Protein 3I7M (pdb70)

Organism: Levilactobacillus brevis (strain ATCC 367 / BCRC 12310 / CIP 105137 / JCM 1170 / LMG 11437 / NCIMB 947 / NCTC 947) (NCBI:txid387344)

Foldseek 3Di:
DVLLVVLQVCVVVVWQEKEFDQVLVCVVQVLHDDDDPDGWIWAHGNPDDIEIEEAPVCQVVSVVSVDPDYYHHDYPPDDSLCVVVVCVVVVGQTAEYEYQVVPDDPVVVSNCVNHDHHDPPHHCNVVSVD

Solvent-accessible surface area: 7005 Å² total

Secondary structure (DSSP, 8-state):
-HHHHHHHHHHHTT---EE--HHHHHHHH-------SS--EEE--SSS--EEEEEGGGHHHHHTTT--S-EEEE-TTS-S---HHHHHHTT---SEEEE-TTTS-TT--TTGGGSSS-EEEEE-HHHHH-

InterPro domains:
  IPR000587 Creatinase, N-terminal [PF01321] (4-138)
  IPR000994 Peptidase M24 [PF00557] (146-348)
  IPR001714 Peptidase M24, methionine aminopeptidase [PR00599] (218-234)
  IPR001714 Peptidase M24, methionine aminopeptidase [PR00599] (316-328)
  IPR029149 Creatinase/Aminopeptidase P/Spt16, N-terminal [G3DSA:3.40.350.10] (1-136)
  IPR029149 Creatinase/Aminopeptidase P/Spt16, N-terminal [SSF53092] (2-137)
  IPR036005 Creatinase/aminopeptidase-like [G3DSA:3.90.230.10] (137-363)
  IPR036005 Creatinase/aminopeptidase-like [SSF55920] (137-363)
  IPR050659 Peptidase M24B family [PTHR46112] (2-361)

Structure (mmCIF, N/CA/C/O backbone):
data_3I7M
#
_entry.id   3I7M
#
_cell.length_a   53.867
_cell.length_b   50.962
_cell.length_c   49.289
_cell.angle_alpha   90.000
_cell.angle_beta   104.330
_cell.angle_gamma   90.000
#
_symmetry.space_group_name_H-M   'C 1 2 1'
#
loop_
_entity.id
_entity.type
_entity.pdbx_description
1 polymer 'Xaa-Pro dipeptidase'
2 water water
#
loop_
_atom_site.group_PDB
_atom_site.id
_atom_site.type_symbol
_atom_site.label_atom_id
_atom_site.label_alt_id
_atom_site.label_comp_id
_atom_site.label_asym_id
_atom_site.label_entity_id
_atom_site.label_seq_id
_atom_site.pdbx_PDB_ins_code
_atom_site.Cartn_x
_atom_site.Cartn_y
_atom_site.Cartn_z
_atom_site.occupancy
_atom_site.B_iso_or_equiv
_atom_site.auth_seq_id
_atom_site.auth_comp_id
_atom_site.auth_asym_id
_atom_site.auth_atom_id
_atom_site.pdbx_PDB_model_num
ATOM 1 N N . THR A 1 4 ? 16.884 5.852 -4.997 1.00 21.27 2 THR A N 1
ATOM 2 C CA . THR A 1 4 ? 16.541 6.830 -3.883 1.00 19.71 2 THR A CA 1
ATOM 3 C C . THR A 1 4 ? 17.248 6.416 -2.558 1.00 17.98 2 THR A C 1
ATOM 4 O O . THR A 1 4 ? 17.695 5.313 -2.423 1.00 17.61 2 THR A O 1
ATOM 8 N N . LYS A 1 5 ? 17.382 7.348 -1.623 1.00 18.65 3 LYS A N 1
ATOM 9 C CA . LYS A 1 5 ? 17.937 7.053 -0.282 1.00 17.65 3 LYS A CA 1
ATOM 10 C C . LYS A 1 5 ? 17.201 5.886 0.395 1.00 17.23 3 LYS A C 1
ATOM 11 O O . LYS A 1 5 ? 17.837 4.973 0.937 1.00 14.59 3 LYS A O 1
ATOM 17 N N . LEU A 1 6 ? 15.868 5.920 0.309 1.00 17.18 4 LEU A N 1
ATOM 18 C CA . LEU A 1 6 ? 15.061 4.823 0.847 1.00 18.23 4 LEU A CA 1
ATOM 19 C C . LEU A 1 6 ? 15.289 3.525 0.145 1.00 17.53 4 LEU A C 1
ATOM 20 O O . LEU A 1 6 ? 15.383 2.469 0.806 1.00 16.13 4 LEU A O 1
ATOM 25 N N . GLU A 1 7 ? 15.415 3.548 -1.182 1.00 16.28 5 GLU A N 1
ATOM 26 C CA . GLU A 1 7 ? 15.754 2.290 -1.894 1.00 16.01 5 GLU A CA 1
ATOM 27 C C . GLU A 1 7 ? 17.162 1.759 -1.546 1.00 13.55 5 GLU A C 1
ATOM 28 O O . GLU A 1 7 ? 17.376 0.548 -1.460 1.00 13.04 5 GLU A O 1
ATOM 34 N N . GLN A 1 8 ? 18.132 2.645 -1.312 1.00 13.72 6 GLN A N 1
ATOM 35 C CA . GLN A 1 8 ? 19.411 2.231 -0.834 1.00 13.99 6 GLN A CA 1
ATOM 36 C C . GLN A 1 8 ? 19.323 1.502 0.510 1.00 12.66 6 GLN A C 1
ATOM 37 O O . GLN A 1 8 ? 19.994 0.481 0.701 1.00 13.49 6 GLN A O 1
ATOM 43 N N . ILE A 1 9 ? 18.500 2.028 1.419 1.00 12.89 7 ILE A N 1
ATOM 44 C CA . ILE A 1 9 ? 18.323 1.332 2.709 1.00 11.75 7 ILE A CA 1
ATOM 45 C C . ILE A 1 9 ? 17.606 0.027 2.561 1.00 12.55 7 ILE A C 1
ATOM 46 O O . ILE A 1 9 ? 17.956 -0.952 3.224 1.00 11.55 7 ILE A O 1
ATOM 51 N N A GLN A 1 10 ? 16.598 0.005 1.700 0.60 12.71 8 GLN A N 1
ATOM 52 N N B GLN A 1 10 ? 16.621 -0.025 1.659 0.40 12.32 8 GLN A N 1
ATOM 53 C CA A GLN A 1 10 ? 15.914 -1.242 1.452 0.60 12.64 8 GLN A CA 1
ATOM 54 C CA B GLN A 1 10 ? 15.937 -1.286 1.359 0.40 12.13 8 GLN A CA 1
ATOM 55 C C A GLN A 1 10 ? 16.870 -2.284 0.909 0.60 12.29 8 GLN A C 1
ATOM 56 C C B GLN A 1 10 ? 16.926 -2.319 0.864 0.40 11.76 8 GLN A C 1
ATOM 57 O O A GLN A 1 10 ? 16.855 -3.441 1.326 0.60 11.72 8 GLN A O 1
ATOM 58 O O B GLN A 1 10 ? 16.951 -3.457 1.325 0.40 11.21 8 GLN A O 1
ATOM 69 N N A GLN A 1 11 ? 17.730 -1.851 -0.005 0.60 13.00 9 GLN A N 1
ATOM 70 N N B GLN A 1 11 ? 17.769 -1.914 -0.070 0.40 12.18 9 GLN A N 1
ATOM 71 C CA A GLN A 1 11 ? 18.681 -2.771 -0.609 0.60 13.09 9 GLN A CA 1
ATOM 72 C CA B GLN A 1 11 ? 18.704 -2.870 -0.626 0.40 12.09 9 GLN A CA 1
ATOM 73 C C A GLN A 1 11 ? 19.652 -3.346 0.434 0.60 11.94 9 GLN A C 1
ATOM 74 C C B GLN A 1 11 ? 19.687 -3.368 0.433 0.40 11.45 9 GLN A C 1
ATOM 75 O O A GLN A 1 11 ? 19.970 -4.547 0.467 0.60 13.07 9 GLN A O 1
ATOM 76 O O B GLN A 1 11 ? 20.035 -4.557 0.485 0.40 12.11 9 GLN A O 1
ATOM 87 N N . TRP A 1 12 ? 20.128 -2.461 1.300 1.00 10.91 10 TRP A N 1
ATOM 88 C CA . TRP A 1 12 ? 21.050 -2.831 2.378 1.00 10.83 10 TRP A CA 1
ATOM 89 C C . TRP A 1 12 ? 20.381 -3.865 3.271 1.00 11.42 10 TRP A C 1
ATOM 90 O O . TRP A 1 12 ? 20.980 -4.854 3.656 1.00 10.13 10 TRP A O 1
ATOM 101 N N . THR A 1 13 ? 19.118 -3.575 3.596 1.00 11.35 11 THR A N 1
ATOM 102 C CA . THR A 1 13 ? 18.327 -4.469 4.451 1.00 11.26 11 THR A CA 1
ATOM 103 C C . THR A 1 13 ? 18.248 -5.885 3.815 1.00 10.86 11 THR A C 1
ATOM 104 O O . THR A 1 13 ? 18.471 -6.876 4.454 1.00 11.83 11 THR A O 1
ATOM 108 N N . ALA A 1 14 ? 17.913 -5.932 2.540 1.00 11.48 12 ALA A N 1
ATOM 109 C CA . ALA A 1 14 ? 17.845 -7.217 1.825 1.00 11.63 12 ALA A CA 1
ATOM 110 C C . ALA A 1 14 ? 19.186 -7.921 1.721 1.00 10.89 12 ALA A C 1
ATOM 111 O O . ALA A 1 14 ? 19.307 -9.128 2.002 1.00 11.22 12 ALA A O 1
ATOM 113 N N . GLN A 1 15 ? 20.236 -7.168 1.437 1.00 11.62 13 GLN A N 1
ATOM 114 C CA . GLN A 1 15 ? 21.575 -7.722 1.376 1.00 12.34 13 GLN A CA 1
ATOM 115 C C . GLN A 1 15 ? 22.098 -8.297 2.680 1.00 13.94 13 GLN A C 1
ATOM 116 O O . GLN A 1 15 ? 22.913 -9.207 2.671 1.00 15.83 13 GLN A O 1
ATOM 122 N N . HIS A 1 16 ? 21.598 -7.789 3.802 1.00 12.90 14 HIS A N 1
ATOM 123 C CA . HIS A 1 16 ? 21.929 -8.281 5.121 1.00 13.39 14 HIS A CA 1
ATOM 124 C C . HIS A 1 16 ? 20.934 -9.288 5.662 1.00 12.76 14 HIS A C 1
ATOM 125 O O . HIS A 1 16 ? 21.017 -9.682 6.821 1.00 13.52 14 HIS A O 1
ATOM 132 N N . HIS A 1 17 ? 19.988 -9.703 4.838 1.00 13.98 15 HIS A N 1
ATOM 133 C CA A HIS A 1 17 ? 19.066 -10.762 5.190 0.60 14.54 15 HIS A CA 1
ATOM 134 C CA B HIS A 1 17 ? 18.975 -10.738 5.176 0.40 14.60 15 HIS A CA 1
ATOM 135 C C . HIS A 1 17 ? 18.248 -10.336 6.430 1.00 14.67 15 HIS A C 1
ATOM 136 O O . HIS A 1 17 ? 17.903 -11.169 7.289 1.00 16.24 15 HIS A O 1
ATOM 149 N N . ALA A 1 18 ? 17.973 -9.047 6.524 1.00 13.21 16 ALA A N 1
ATOM 150 C CA . ALA A 1 18 ? 17.184 -8.490 7.618 1.00 12.42 16 ALA A CA 1
ATOM 151 C C . ALA A 1 18 ? 15.708 -8.496 7.247 1.00 12.30 16 ALA A C 1
ATOM 152 O O . ALA A 1 18 ? 15.317 -8.118 6.120 1.00 13.48 16 ALA A O 1
ATOM 154 N N . SER A 1 19 ? 14.861 -8.838 8.202 1.00 11.24 17 SER A N 1
ATOM 155 C CA . SER A 1 19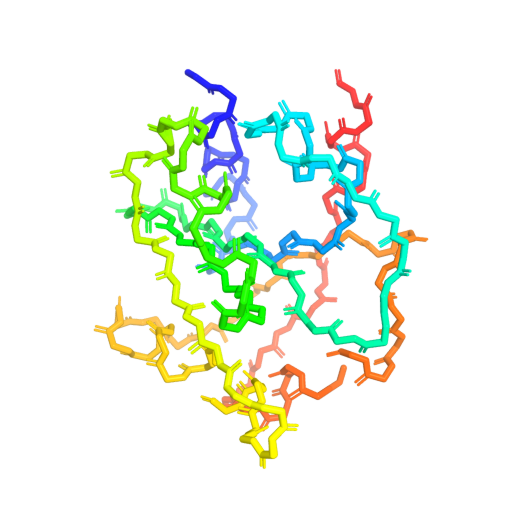 ? 13.460 -8.713 8.024 1.00 11.48 17 SER A CA 1
ATOM 156 C C . SER A 1 19 ? 12.969 -7.279 7.928 1.00 11.74 17 SER A C 1
ATOM 157 O O . SER A 1 19 ? 11.915 -6.989 7.315 1.00 12.27 17 SER A O 1
ATOM 168 N N . THR A 1 21 ? 14.512 -2.946 8.949 1.00 8.98 19 THR A N 1
ATOM 169 C CA . THR A 1 21 ? 15.400 -1.977 9.577 1.00 8.88 19 THR A CA 1
ATOM 170 C C . THR A 1 21 ? 14.546 -0.982 10.347 1.00 9.16 19 THR A C 1
ATOM 171 O O . THR A 1 21 ? 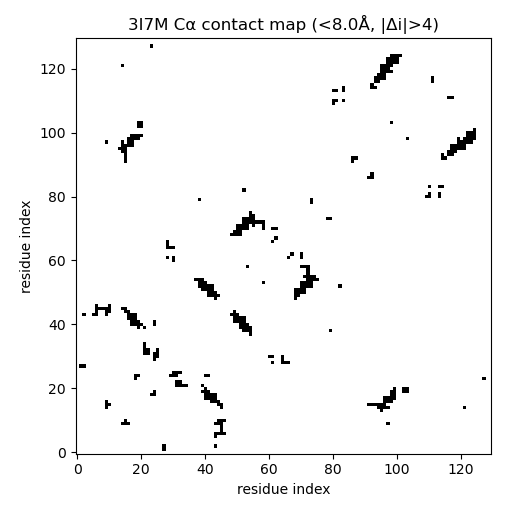13.613 -0.412 9.752 1.00 9.82 19 THR A O 1
ATOM 175 N N . TYR A 1 22 ? 14.900 -0.742 11.608 1.00 8.60 20 TYR A N 1
ATOM 176 C CA . TYR A 1 22 ? 14.166 0.195 12.481 1.00 8.45 20 TYR A CA 1
ATOM 177 C C . TYR A 1 22 ? 15.065 1.375 12.692 1.00 7.30 20 TYR A C 1
ATOM 178 O O . TYR A 1 22 ? 16.103 1.244 13.382 1.00 8.40 20 TYR A O 1
ATOM 187 N N . LEU A 1 23 ? 14.742 2.538 12.114 1.00 8.64 21 LEU A N 1
ATOM 188 C CA . LEU A 1 23 ? 15.536 3.787 12.232 1.00 8.23 21 LEU A CA 1
ATOM 189 C C . LEU A 1 23 ? 14.900 4.666 13.308 1.00 8.00 21 LEU A C 1
ATOM 190 O O . LEU A 1 23 ? 13.658 4.889 13.281 1.00 10.03 21 LEU A O 1
ATOM 195 N N . SER A 1 24 ? 15.741 5.075 14.244 1.00 7.37 22 SER A N 1
ATOM 196 C CA . SER A 1 24 ? 15.319 5.872 15.417 1.00 8.50 22 SER A CA 1
ATOM 197 C C . SER A 1 24 ? 16.082 7.162 15.584 1.00 8.73 22 SER A C 1
ATOM 198 O O . SER A 1 24 ? 15.711 7.958 16.485 1.00 9.55 22 SER A O 1
ATOM 201 N N . ASN A 1 25 ? 17.202 7.352 14.890 1.00 8.86 23 ASN A N 1
ATOM 202 C CA . ASN A 1 25 ? 18.037 8.531 15.095 1.00 9.55 23 ASN A CA 1
ATOM 203 C C . ASN A 1 25 ? 17.335 9.724 14.443 1.00 10.32 23 ASN A C 1
ATOM 204 O O . ASN A 1 25 ? 17.133 9.681 13.260 1.00 10.43 23 ASN A O 1
ATOM 209 N N . PRO A 1 26 ? 16.989 10.761 15.237 1.00 10.89 24 PRO A N 1
ATOM 210 C CA . PRO A 1 26 ? 16.283 11.877 14.587 1.00 11.32 24 PRO A CA 1
ATOM 211 C C . PRO A 1 26 ? 17.116 12.474 13.433 1.00 11.72 24 PRO A C 1
ATOM 212 O O . PRO A 1 26 ? 16.531 12.985 12.487 1.00 12.57 24 PRO A O 1
ATOM 216 N N . LYS A 1 27 ? 18.429 12.450 13.528 1.00 11.56 25 LYS A N 1
ATOM 217 C CA . LYS A 1 27 ? 19.293 12.968 12.412 1.00 11.00 25 LYS A CA 1
ATOM 218 C C . LYS A 1 27 ? 19.126 12.127 11.177 1.00 11.97 25 LYS A C 1
ATOM 219 O O . LYS A 1 27 ? 19.121 12.632 10.055 1.00 11.69 25 LYS A O 1
ATOM 225 N N . THR A 1 28 ? 18.986 10.802 11.326 1.00 10.24 26 THR A N 1
ATOM 226 C CA . THR A 1 28 ? 18.748 9.954 10.180 1.00 10.16 26 THR A CA 1
ATOM 227 C C . THR A 1 28 ? 17.374 10.217 9.582 1.00 11.64 26 THR A C 1
ATOM 228 O O . THR A 1 28 ? 17.223 10.307 8.361 1.00 11.39 26 THR A O 1
ATOM 232 N N . ILE A 1 29 ? 16.343 10.347 10.416 1.00 11.15 27 ILE A N 1
ATOM 233 C CA . ILE A 1 29 ? 15.007 10.615 9.927 1.00 11.62 27 ILE A CA 1
ATOM 234 C C . ILE A 1 29 ? 14.954 11.968 9.192 1.00 12.89 27 ILE A C 1
ATOM 235 O O . ILE A 1 29 ? 14.349 12.027 8.123 1.00 13.64 27 ILE A O 1
ATOM 240 N N . GLU A 1 30 ? 15.660 12.935 9.730 1.00 13.03 28 GLU A N 1
ATOM 241 C CA . GLU A 1 30 ? 15.722 14.263 9.049 1.00 12.47 28 GLU A CA 1
ATOM 242 C C . GLU A 1 30 ? 16.418 14.105 7.713 1.00 12.16 28 GLU A C 1
ATOM 243 O O . GLU A 1 30 ? 15.996 14.709 6.706 1.00 13.28 28 GLU A O 1
ATOM 249 N N . TYR A 1 31 ? 17.504 13.378 7.686 1.00 12.13 29 TYR A N 1
ATOM 250 C CA A TYR A 1 31 ? 18.244 13.168 6.422 0.60 12.43 29 TYR A CA 1
ATOM 251 C CA B TYR A 1 31 ? 18.241 13.152 6.425 0.40 13.31 29 TYR A CA 1
ATOM 252 C C . TYR A 1 31 ? 17.357 12.511 5.359 1.00 13.83 29 TYR A C 1
ATOM 253 O O . TYR A 1 31 ? 17.442 12.842 4.145 1.00 14.22 29 TYR A O 1
ATOM 270 N N . LEU A 1 32 ? 16.498 11.601 5.755 1.00 14.77 30 LEU A N 1
ATOM 271 C CA . LEU A 1 32 ? 15.676 10.842 4.809 1.00 16.92 30 LEU A CA 1
ATOM 272 C C . LEU A 1 32 ? 14.363 11.540 4.442 1.00 18.60 30 LEU A C 1
ATOM 273 O O . LEU A 1 32 ? 13.796 11.312 3.347 1.00 21.39 30 LEU A O 1
ATOM 278 N N . THR A 1 33 ? 13.895 12.413 5.310 1.00 17.69 31 THR A N 1
ATOM 279 C CA . THR A 1 33 ? 12.572 13.050 5.109 1.00 17.98 31 THR A CA 1
ATOM 280 C C . THR A 1 33 ? 12.544 14.582 5.156 1.00 18.03 31 THR A C 1
ATOM 281 O O . THR A 1 33 ? 11.564 15.206 4.739 1.00 20.48 31 THR A O 1
ATOM 285 N N . GLY A 1 34 ? 13.562 15.240 5.699 1.00 17.13 32 GLY A N 1
ATOM 286 C CA . GLY A 1 34 ? 13.447 16.668 5.994 1.00 16.41 32 GLY A CA 1
ATOM 287 C C . GLY A 1 34 ? 12.713 17.059 7.265 1.00 16.79 32 GLY A C 1
ATOM 288 O O . GLY A 1 34 ? 12.733 18.237 7.639 1.00 18.34 32 GLY A O 1
ATOM 289 N N . PHE A 1 35 ? 12.226 16.033 8.003 1.00 16.14 33 PHE A N 1
ATOM 290 C CA . PHE A 1 35 ? 11.523 16.304 9.250 1.00 17.31 33 PHE A CA 1
ATOM 291 C C . PHE A 1 35 ? 12.563 16.418 10.340 1.00 17.57 33 PHE A C 1
ATOM 292 O O . PHE A 1 35 ? 13.266 15.420 10.637 1.00 16.00 33 PHE A O 1
ATOM 300 N N A GLY A 1 36 ? 12.688 17.597 10.910 0.80 18.93 34 GLY A N 1
ATOM 301 C CA A GLY A 1 36 ? 13.804 17.884 11.767 0.80 19.98 34 GLY A CA 1
ATOM 302 C C A GLY A 1 36 ? 13.338 17.737 13.183 0.80 21.04 34 GLY A C 1
ATOM 303 O O A GLY A 1 36 ? 12.235 18.167 13.526 0.80 21.88 34 GLY A O 1
ATOM 304 N N A SER A 1 37 ? 14.157 17.069 14.002 0.80 22.50 35 SER A N 1
ATOM 305 C CA A SER A 1 37 ? 13.811 16.924 15.419 0.80 22.75 35 SER A CA 1
ATOM 306 C C A SER A 1 37 ? 14.982 16.626 16.351 0.80 23.61 35 SER A C 1
ATOM 307 O O A SER A 1 37 ? 16.118 16.419 15.954 0.80 22.00 35 SER A O 1
ATOM 310 N N A ASP A 1 38 ? 14.658 16.664 17.632 0.80 26.29 36 ASP A N 1
ATOM 311 C CA A ASP A 1 38 ? 15.626 16.573 18.709 0.80 27.22 36 ASP A CA 1
ATOM 312 C C A ASP A 1 38 ? 15.199 15.345 19.493 0.80 26.41 36 ASP A C 1
ATOM 313 O O A ASP A 1 38 ? 14.065 14.899 19.326 0.80 25.70 36 ASP A O 1
ATOM 318 N N A PRO A 1 39 ? 16.069 14.834 20.377 0.80 25.98 37 PRO A N 1
ATOM 319 C CA A PRO A 1 39 ? 15.699 13.655 21.181 0.80 25.44 37 PRO A CA 1
ATOM 320 C C A PRO A 1 39 ? 14.426 13.922 21.957 0.80 24.49 37 PRO A C 1
ATOM 321 O O A PRO A 1 39 ? 14.292 14.985 22.558 0.80 24.94 37 PRO A O 1
ATOM 325 N N . ILE A 1 40 ? 13.502 12.975 21.928 1.00 23.23 38 ILE A N 1
ATOM 326 C CA A ILE A 1 40 ? 12.235 13.095 22.619 0.60 22.75 38 ILE A CA 1
ATOM 327 C CA B ILE A 1 40 ? 12.244 13.080 22.659 0.40 21.59 38 ILE A CA 1
ATOM 328 C C . ILE A 1 40 ? 12.051 11.876 23.546 1.00 22.38 38 ILE A C 1
ATOM 329 O O . ILE A 1 40 ? 12.659 10.776 23.343 1.00 25.06 38 ILE A O 1
ATOM 338 N N . GLU A 1 41 ? 11.198 12.053 24.556 1.00 22.31 39 GLU A N 1
ATOM 339 C CA A GLU A 1 41 ? 10.837 10.887 25.342 0.60 21.91 39 GLU A CA 1
ATOM 340 C CA B GLU A 1 41 ? 10.797 10.915 25.361 0.40 21.66 39 GLU A CA 1
ATOM 341 C C . GLU A 1 41 ? 9.891 10.001 24.537 1.00 20.41 39 GLU A C 1
ATOM 342 O O . GLU A 1 41 ? 9.936 8.793 24.662 1.00 20.20 39 GLU A O 1
ATOM 353 N N . ARG A 1 42 ? 9.091 10.577 23.641 1.00 17.65 40 ARG A N 1
ATOM 354 C CA . ARG A 1 42 ? 8.170 9.776 22.854 1.00 15.25 40 ARG A CA 1
ATOM 355 C C . ARG A 1 42 ? 8.874 9.005 21.719 1.00 14.08 40 ARG A C 1
ATOM 356 O O . ARG A 1 42 ? 10.105 9.035 21.584 1.00 15.06 40 ARG A O 1
ATOM 364 N N . VAL A 1 43 ? 8.099 8.285 20.939 1.00 11.87 41 VAL A N 1
ATOM 365 C CA . VAL A 1 43 ? 8.652 7.322 19.996 1.00 10.64 41 VAL A CA 1
ATOM 366 C C . VAL A 1 43 ? 8.408 7.822 18.577 1.00 10.15 41 VAL A C 1
ATOM 367 O O . VAL A 1 43 ? 7.256 8.038 18.128 1.00 11.80 41 VAL A O 1
ATOM 371 N 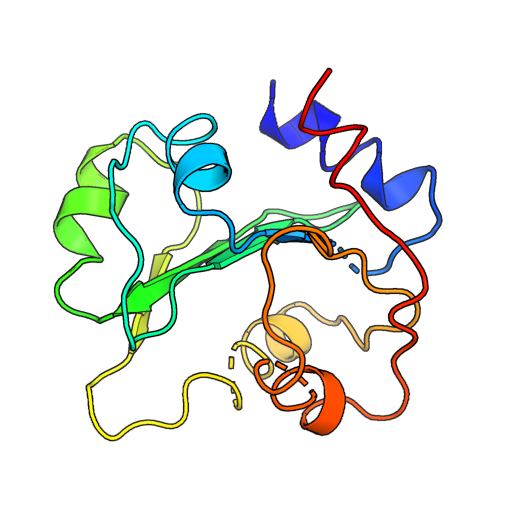N . LEU A 1 44 ? 9.483 8.071 17.838 1.00 9.63 42 LEU A N 1
ATOM 372 C CA . LEU A 1 44 ? 9.479 8.428 16.418 1.00 8.65 42 LEU A CA 1
ATOM 373 C C . LEU A 1 44 ? 10.378 7.431 15.699 1.00 8.96 42 LEU A C 1
ATOM 374 O O . LEU A 1 44 ? 11.537 7.244 16.135 1.00 12.56 42 LEU A O 1
ATOM 379 N N . ALA A 1 45 ? 9.847 6.766 14.692 1.00 7.47 43 ALA A N 1
ATOM 380 C CA . ALA A 1 45 ? 10.642 5.744 13.995 1.00 8.22 43 ALA A CA 1
ATOM 381 C C . ALA A 1 45 ? 10.306 5.720 12.546 1.00 9.11 43 ALA A C 1
ATOM 382 O O . ALA A 1 45 ? 9.201 6.094 12.127 1.00 10.26 43 ALA A O 1
ATOM 384 N N . LEU A 1 46 ? 11.248 5.228 11.765 1.00 9.45 44 LEU A N 1
ATOM 385 C CA . LEU A 1 46 ? 11.064 4.996 10.335 1.00 9.89 44 LEU A CA 1
ATOM 386 C C . LEU A 1 46 ? 11.452 3.542 10.069 1.00 8.80 44 LEU A C 1
ATOM 387 O O . LEU A 1 46 ? 12.580 3.151 10.378 1.00 9.94 44 LEU A O 1
ATOM 392 N N . VAL A 1 47 ? 10.514 2.731 9.618 1.00 10.14 45 VAL A N 1
ATOM 393 C CA . VAL A 1 47 ? 10.693 1.291 9.449 1.00 9.56 45 VAL A CA 1
ATOM 394 C C . VAL A 1 47 ? 10.783 0.972 7.990 1.00 10.78 45 VAL A C 1
ATOM 395 O O . VAL A 1 47 ? 9.938 1.365 7.205 1.00 11.27 45 VAL A O 1
ATOM 399 N N . VAL A 1 48 ? 11.856 0.293 7.629 1.00 10.30 46 VAL A N 1
ATOM 400 C CA . VAL A 1 48 ? 12.157 -0.008 6.235 1.00 10.85 46 VAL A CA 1
ATOM 401 C C . VAL A 1 48 ? 12.215 -1.558 6.075 1.00 10.86 46 VAL A C 1
ATOM 402 O O . VAL A 1 48 ? 12.710 -2.29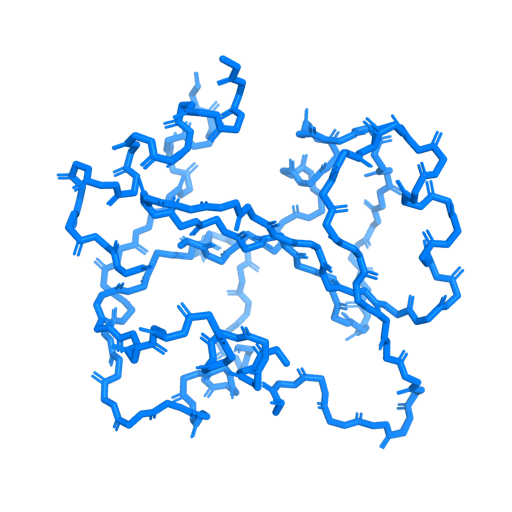8 6.933 1.00 11.06 46 VAL A O 1
ATOM 406 N N . PHE A 1 49 ? 11.624 -2.053 4.971 1.00 10.77 47 PHE A N 1
ATOM 407 C CA . PHE A 1 49 ? 11.584 -3.472 4.682 1.00 11.30 47 PHE A CA 1
ATOM 408 C C . PHE A 1 49 ? 12.381 -3.746 3.445 1.00 12.86 47 PHE A C 1
ATOM 409 O O . PHE A 1 49 ? 12.582 -2.863 2.610 1.00 13.88 47 PHE A O 1
ATOM 417 N N . PRO A 1 50 ? 12.764 -5.002 3.292 1.00 13.70 48 PRO A N 1
ATOM 418 C CA . PRO A 1 50 ? 13.595 -5.320 2.123 1.00 14.97 48 PRO A CA 1
ATOM 419 C C . PRO A 1 50 ? 12.825 -5.374 0.824 1.00 16.25 48 PRO A C 1
ATOM 420 O O . PRO A 1 50 ? 13.435 -5.224 -0.273 1.00 19.27 48 PRO A O 1
ATOM 424 N N . ASP A 1 51 ? 11.522 -5.582 0.921 1.00 15.28 49 ASP A N 1
ATOM 425 C CA . ASP A 1 51 ? 10.731 -5.917 -0.257 1.00 16.17 49 ASP A CA 1
ATOM 426 C C . ASP A 1 51 ? 9.329 -5.312 -0.281 1.00 15.84 49 ASP A C 1
ATOM 427 O O . ASP A 1 51 ? 8.443 -5.754 -1.044 1.00 15.86 49 ASP A O 1
ATOM 432 N N . GLN A 1 52 ? 9.127 -4.239 0.481 1.00 14.30 50 GLN A N 1
ATOM 433 C CA . GLN A 1 52 ? 7.824 -3.575 0.519 1.00 13.98 50 GLN A CA 1
ATOM 434 C C . GLN A 1 52 ? 8.001 -2.192 1.098 1.00 13.70 50 GLN A C 1
ATOM 435 O O . GLN A 1 52 ? 9.107 -1.868 1.524 1.00 14.65 50 GLN A O 1
ATOM 441 N N . ASP A 1 53 ? 6.956 -1.386 1.055 1.00 15.17 51 ASP A N 1
ATOM 442 C CA . ASP A 1 53 ? 7.025 0.003 1.389 1.00 14.53 51 ASP A CA 1
ATOM 443 C C . ASP A 1 53 ? 7.295 0.225 2.893 1.00 12.57 51 ASP A C 1
ATOM 444 O O . ASP A 1 53 ? 6.855 -0.570 3.755 1.00 14.53 51 ASP A O 1
ATOM 449 N N . PRO A 1 54 ? 8.002 1.329 3.161 1.00 12.79 52 PRO A N 1
ATOM 450 C CA . PRO A 1 54 ? 8.289 1.691 4.557 1.00 11.03 52 PRO A CA 1
ATOM 451 C C . PRO A 1 54 ? 7.110 2.404 5.204 1.00 12.10 52 PRO A C 1
ATOM 452 O O . PRO A 1 54 ? 6.121 2.712 4.540 1.00 13.24 52 PRO A O 1
ATOM 456 N N . PHE A 1 55 ? 7.242 2.719 6.483 1.00 10.82 53 PHE A N 1
ATOM 457 C CA . PHE A 1 55 ? 6.290 3.587 7.150 1.00 11.16 53 PHE A CA 1
ATOM 458 C C . PHE A 1 55 ? 7.023 4.378 8.222 1.00 10.60 53 PHE A C 1
ATOM 459 O O . PHE A 1 55 ? 8.113 4.006 8.693 1.00 10.57 53 PHE A O 1
ATOM 467 N N . ILE A 1 56 ? 6.443 5.489 8.625 1.00 10.65 54 ILE A N 1
ATOM 468 C CA . ILE A 1 56 ? 6.888 6.262 9.773 1.00 9.80 54 ILE A CA 1
ATOM 469 C C . ILE A 1 56 ? 5.875 6.076 10.900 1.00 9.70 54 ILE A C 1
ATOM 470 O O . ILE A 1 56 ? 4.650 6.015 10.664 1.00 10.55 54 ILE A O 1
ATOM 475 N N . PHE A 1 57 ? 6.365 6.005 12.139 1.00 9.09 55 PHE A N 1
ATOM 476 C CA . PHE A 1 57 ? 5.537 5.921 13.340 1.00 9.87 55 PHE A CA 1
ATOM 477 C C . PHE A 1 57 ? 5.917 7.086 14.231 1.00 8.82 55 PHE A C 1
ATOM 478 O O . PHE A 1 57 ? 7.108 7.371 14.431 1.00 9.24 55 PHE A O 1
ATOM 486 N N . ALA A 1 58 ? 4.939 7.876 14.707 1.00 9.29 56 ALA A N 1
ATOM 487 C CA . ALA A 1 58 ? 5.203 9.101 15.378 1.00 8.75 56 ALA A CA 1
ATOM 488 C C . ALA A 1 58 ? 4.145 9.447 16.366 1.00 8.85 56 ALA A C 1
ATOM 489 O O . ALA A 1 58 ? 3.033 8.956 16.253 1.00 10.03 56 ALA A O 1
ATOM 491 N N . PRO A 1 59 ? 4.412 10.375 17.296 1.00 8.59 57 PRO A N 1
ATOM 492 C CA . PRO A 1 59 ? 3.323 10.930 18.110 1.00 8.42 57 PRO A CA 1
ATOM 493 C C . PRO A 1 59 ? 2.286 11.576 17.215 1.00 7.98 57 PRO A C 1
ATOM 494 O O . PRO A 1 59 ? 2.609 12.186 16.211 1.00 9.38 57 PRO A O 1
ATOM 498 N N . ALA A 1 60 ? 1.013 11.425 17.589 1.00 9.74 58 ALA A N 1
ATOM 499 C CA . ALA A 1 60 ? -0.101 11.909 16.790 1.00 9.23 58 ALA A CA 1
ATOM 500 C C . ALA A 1 60 ? 0.034 13.370 16.354 1.00 9.78 58 ALA A C 1
ATOM 501 O O . ALA A 1 60 ? -0.279 13.683 15.202 1.00 10.69 58 ALA A O 1
ATOM 503 N N . LEU A 1 61 ? 0.552 14.209 17.217 1.00 10.80 59 LEU A N 1
ATOM 504 C CA . LEU A 1 61 ? 0.648 15.615 16.863 1.00 11.86 59 LEU A CA 1
ATOM 505 C C . LEU A 1 61 ? 1.762 15.933 15.898 1.00 13.20 59 LEU A C 1
ATOM 506 O O . LEU A 1 61 ? 1.794 17.041 15.367 1.00 16.63 59 LEU A O 1
ATOM 511 N N . GLU A 1 62 ? 2.717 15.021 15.715 1.00 12.24 60 GLU A N 1
ATOM 512 C CA A GLU A 1 62 ? 3.772 15.255 14.762 0.60 13.07 60 GLU A CA 1
ATOM 513 C CA B GLU A 1 62 ? 3.767 15.243 14.751 0.40 12.91 60 GLU A CA 1
ATOM 514 C C . GLU A 1 62 ? 3.365 14.778 13.360 1.00 12.27 60 GLU A C 1
ATOM 515 O O . GLU A 1 62 ? 4.037 15.081 12.398 1.00 10.80 60 GLU A O 1
ATOM 526 N N . VAL A 1 63 ? 2.299 13.987 13.222 1.00 10.22 61 VAL A N 1
ATOM 527 C CA . VAL A 1 63 ? 1.931 13.400 11.950 1.00 10.94 61 VAL A CA 1
ATOM 528 C C . VAL A 1 63 ? 1.775 14.425 10.848 1.00 10.90 61 VAL A C 1
ATOM 529 O O . VAL A 1 63 ? 2.212 14.229 9.720 1.00 12.42 61 VAL A O 1
ATOM 533 N N . GLU A 1 64 ? 1.117 15.517 11.191 1.00 10.33 62 GLU A N 1
ATOM 534 C CA . GLU A 1 64 ? 0.878 16.575 10.176 1.00 11.14 62 GLU A CA 1
ATOM 535 C C . GLU A 1 64 ? 2.141 17.087 9.539 1.00 10.04 62 GLU A C 1
ATOM 536 O O . GLU A 1 64 ? 2.230 17.148 8.314 1.00 10.71 62 GLU A O 1
ATOM 542 N N . VAL A 1 65 ? 3.072 17.572 10.360 1.00 12.19 63 VAL A N 1
ATOM 543 C CA . VAL A 1 65 ? 4.291 18.133 9.835 1.00 13.04 63 VAL A CA 1
ATOM 544 C C . VAL A 1 65 ? 5.118 17.055 9.118 1.00 13.04 63 VAL A C 1
ATOM 545 O O . VAL A 1 65 ? 5.742 17.344 8.080 1.00 14.25 63 VAL A O 1
ATOM 549 N N . ILE A 1 66 ? 5.079 15.807 9.575 1.00 11.98 64 ILE A N 1
ATOM 550 C CA . ILE A 1 66 ? 5.723 14.683 8.812 1.00 13.07 64 ILE A CA 1
ATOM 551 C C . ILE A 1 66 ? 5.099 14.496 7.412 1.00 14.18 64 ILE A C 1
ATOM 552 O O . ILE A 1 66 ? 5.786 14.334 6.389 1.00 14.87 64 ILE A O 1
ATOM 557 N N . LYS A 1 67 ? 3.766 14.457 7.340 1.00 13.88 65 LYS A N 1
ATOM 558 C CA . LYS A 1 67 ? 3.160 14.319 6.021 1.00 12.51 65 LYS A CA 1
ATOM 559 C C . LYS A 1 67 ? 3.424 15.530 5.102 1.00 13.55 65 LYS A C 1
ATOM 560 O O . LYS A 1 67 ? 3.527 15.400 3.879 1.00 15.19 65 LYS A O 1
ATOM 566 N N . GLU A 1 68 ? 3.569 16.724 5.677 1.00 12.60 66 GLU A N 1
ATOM 567 C CA . GLU A 1 68 ? 3.869 17.915 4.904 1.00 13.05 66 GLU A CA 1
ATOM 568 C C . GLU A 1 68 ? 5.244 17.924 4.279 1.00 13.92 66 GLU A C 1
ATOM 569 O O . GLU A 1 68 ? 5.565 18.866 3.549 1.00 13.52 66 GLU A O 1
ATOM 575 N N . THR A 1 69 ? 6.074 16.955 4.646 1.00 13.38 67 THR A N 1
ATOM 576 C CA . THR A 1 69 ? 7.370 16.827 3.974 1.00 14.98 67 THR A CA 1
ATOM 577 C C . THR A 1 69 ? 7.301 16.256 2.561 1.00 14.60 67 THR A C 1
ATOM 578 O O . THR A 1 69 ? 8.302 16.222 1.840 1.00 16.03 67 THR A O 1
ATOM 582 N N A GLY A 1 70 ? 6.156 15.692 2.197 0.60 14.66 68 GLY A N 1
ATOM 583 N N B GLY A 1 70 ? 6.144 15.744 2.165 0.40 15.28 68 GLY A N 1
ATOM 584 C CA A GLY A 1 70 ? 6.023 14.980 0.940 0.60 15.63 68 GLY A CA 1
ATOM 585 C CA B GLY A 1 70 ? 6.072 14.957 0.950 0.40 16.07 68 GLY A CA 1
ATOM 586 C C A GLY A 1 70 ? 6.154 13.482 1.032 0.60 15.30 68 GLY A C 1
ATOM 587 C C B GLY A 1 70 ? 6.766 13.641 1.159 0.40 16.63 68 GLY A C 1
ATOM 588 O O A GLY A 1 70 ? 6.017 12.767 0.038 0.60 14.42 68 GLY A O 1
ATOM 589 O O B GLY A 1 70 ? 7.727 13.294 0.447 0.40 15.72 68 GLY A O 1
ATOM 590 N N . TRP A 1 71 ? 6.383 12.985 2.251 1.00 15.98 69 TRP A N 1
ATOM 591 C CA . TRP A 1 71 ? 6.682 11.613 2.459 1.00 17.60 69 TRP A CA 1
ATOM 592 C C . TRP A 1 71 ? 5.486 10.894 1.881 1.00 18.96 69 TRP A C 1
ATOM 593 O O . TRP A 1 71 ? 4.339 11.178 2.207 1.00 19.73 69 TRP A O 1
ATOM 604 N N . GLN A 1 72 ? 5.813 9.951 0.997 1.00 21.52 70 GLN A N 1
ATOM 605 C CA A GLN A 1 72 ? 4.861 9.281 0.115 0.60 22.61 70 GLN A CA 1
ATOM 606 C CA B GLN A 1 72 ? 4.836 9.290 0.132 0.40 21.60 70 GLN A CA 1
ATOM 607 C C . GLN A 1 72 ? 4.260 8.018 0.701 1.00 22.48 70 GLN A C 1
ATOM 608 O O . GLN A 1 72 ? 3.473 7.320 0.030 1.00 23.72 70 GLN A O 1
ATOM 619 N N . PHE A 1 73 ? 4.678 7.675 1.928 1.00 17.41 71 PHE A N 1
ATOM 620 C CA . PHE A 1 73 ? 4.273 6.424 2.492 1.00 17.13 71 PHE A CA 1
ATOM 621 C C . PHE A 1 73 ? 3.515 6.663 3.783 1.00 15.12 71 PHE A C 1
ATOM 622 O O . PHE A 1 73 ? 3.364 7.858 4.186 1.00 17.20 71 PHE A O 1
ATOM 630 N N . PRO A 1 74 ? 2.965 5.583 4.372 1.00 15.32 72 PRO A N 1
ATOM 631 C CA . PRO A 1 74 ? 2.176 5.808 5.584 1.00 14.93 72 PRO A CA 1
ATOM 632 C C . PRO A 1 74 ? 2.913 6.466 6.767 1.00 14.78 72 PRO A C 1
ATOM 633 O O . PRO A 1 74 ? 4.137 6.330 6.935 1.00 13.94 72 PRO A O 1
ATOM 637 N N . VAL A 1 75 ? 2.158 7.258 7.494 1.00 14.06 73 VAL A N 1
ATOM 638 C CA . VAL A 1 75 ? 2.553 7.823 8.776 1.00 13.09 73 VAL A CA 1
ATOM 639 C C . VAL A 1 75 ? 1.494 7.470 9.786 1.00 13.58 73 VAL A C 1
ATOM 640 O O . VAL A 1 75 ? 0.298 7.903 9.663 1.00 15.13 73 VAL A O 1
ATOM 644 N N . ILE A 1 76 ? 1.880 6.728 10.814 1.00 12.81 74 ILE A N 1
ATOM 645 C CA . ILE A 1 76 ? 1.018 6.182 11.797 1.00 11.75 74 ILE A CA 1
ATOM 646 C C . ILE A 1 76 ? 1.267 6.904 13.099 1.00 12.93 74 ILE A C 1
ATOM 647 O O . ILE A 1 76 ? 2.387 6.974 13.583 1.00 13.37 74 ILE A O 1
ATOM 652 N N . GLY A 1 77 ? 0.232 7.480 13.665 1.00 11.04 75 GLY A N 1
ATOM 653 C CA . GLY A 1 77 ? 0.373 8.163 14.912 1.00 10.85 75 GLY A CA 1
ATOM 654 C C . GLY A 1 77 ? -0.108 7.411 16.110 1.00 10.61 75 GLY A C 1
ATOM 655 O O . GLY A 1 77 ? -0.916 6.458 16.001 1.00 12.23 75 GLY A O 1
ATOM 656 N N . TYR A 1 78 ? 0.366 7.849 17.240 1.00 8.85 76 TYR A N 1
ATOM 657 C CA . TYR A 1 78 ? -0.099 7.304 18.513 1.00 10.69 76 TYR A CA 1
ATOM 658 C C . TYR A 1 78 ? -0.337 8.393 19.503 1.00 10.28 76 TYR A C 1
ATOM 659 O O . TYR A 1 78 ? 0.339 9.435 19.569 1.00 10.63 76 TYR A O 1
ATOM 668 N N . LEU A 1 79 ? -1.323 8.138 20.384 1.00 13.97 77 LEU A N 1
ATOM 669 C CA . LEU A 1 79 ? -1.692 9.074 21.450 1.00 15.22 77 LEU A CA 1
ATOM 670 C C . LEU A 1 79 ? -0.913 8.788 22.701 1.00 16.85 77 LEU A C 1
ATOM 671 O O . LEU A 1 79 ? -0.410 7.685 22.857 1.00 17.51 77 LEU A O 1
ATOM 676 N N . ASP A 1 80 ? -0.838 9.792 23.580 1.00 20.57 78 ASP A N 1
ATOM 677 C CA A ASP A 1 80 ? 0.151 9.847 24.664 0.50 20.95 78 ASP A CA 1
ATOM 678 C CA B ASP A 1 80 ? 0.172 9.779 24.619 0.50 21.49 78 ASP A CA 1
ATOM 679 C C . ASP A 1 80 ? 0.072 8.646 25.609 1.00 21.93 78 ASP A C 1
ATOM 680 O O . ASP A 1 80 ? 1.081 8.268 26.218 1.00 21.71 78 ASP A O 1
ATOM 689 N N . HIS A 1 81 ? -1.125 8.057 25.744 1.00 20.71 79 HIS A N 1
ATOM 690 C CA A HIS A 1 81 ? -1.305 6.973 26.699 0.60 20.07 79 HIS A CA 1
ATOM 691 C CA B HIS A 1 81 ? -1.432 6.993 26.691 0.40 20.53 79 HIS A CA 1
ATOM 692 C C . HIS A 1 81 ? -1.416 5.586 26.033 1.00 19.68 79 HIS A C 1
ATOM 693 O O . HIS A 1 81 ? -1.572 4.570 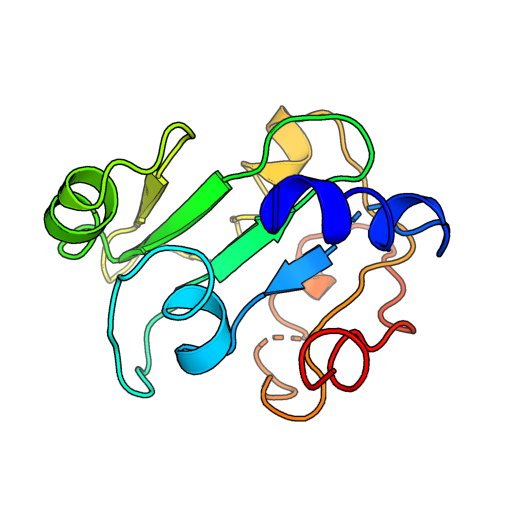26.697 1.00 20.18 79 HIS A O 1
ATOM 706 N N . GLU A 1 82 ? -1.264 5.546 24.719 1.00 17.14 80 GLU A N 1
ATOM 707 C CA . GLU A 1 82 ? -1.247 4.279 23.978 1.00 14.78 80 GLU A CA 1
ATOM 708 C C . GLU A 1 82 ? 0.139 3.611 24.095 1.00 14.34 80 GLU A C 1
ATOM 709 O O . GLU A 1 82 ? 1.099 4.305 24.394 1.00 15.60 80 GLU A O 1
ATOM 715 N N . ASN A 1 83 ? 0.251 2.308 23.788 1.00 12.98 81 ASN A N 1
ATOM 716 C CA . ASN A 1 83 ? 1.527 1.587 23.822 1.00 13.54 81 ASN A CA 1
ATOM 717 C C . ASN A 1 83 ? 2.183 1.634 22.422 1.00 12.46 81 ASN A C 1
ATOM 718 O O . ASN A 1 83 ? 1.751 0.944 21.510 1.00 11.65 81 ASN A O 1
ATOM 723 N N . PRO A 1 84 ? 3.222 2.461 22.239 1.00 11.78 82 PRO A N 1
ATOM 724 C CA . PRO A 1 84 ? 3.763 2.632 20.905 1.00 10.50 82 PRO A CA 1
ATOM 725 C C . PRO A 1 84 ? 4.423 1.364 20.371 1.00 8.93 82 PRO A C 1
ATOM 726 O O . PRO A 1 84 ? 4.409 1.113 19.199 1.00 10.94 82 PRO A O 1
ATOM 730 N N . TRP A 1 85 ? 5.002 0.549 21.264 1.00 9.60 83 TRP A N 1
ATOM 731 C CA . TRP A 1 85 ? 5.683 -0.636 20.843 1.00 9.57 83 TRP A CA 1
ATOM 732 C C . TRP A 1 85 ? 4.731 -1.684 20.265 1.00 10.16 83 TRP A C 1
ATOM 733 O O . TRP A 1 85 ? 5.032 -2.312 19.252 1.00 10.77 83 TRP A O 1
ATOM 744 N N . ALA A 1 86 ? 3.591 -1.832 20.945 1.00 11.60 84 ALA A N 1
ATOM 745 C CA . ALA A 1 86 ? 2.568 -2.755 20.461 1.00 11.95 84 ALA A CA 1
ATOM 746 C C . ALA A 1 86 ? 2.013 -2.280 19.154 1.00 11.93 84 ALA A C 1
ATOM 747 O O . ALA A 1 86 ? 1.806 -3.076 18.264 1.00 13.93 84 ALA A O 1
ATOM 762 N N . ILE A 1 88 ? 3.568 -0.331 16.849 1.00 10.43 86 ILE A N 1
ATOM 763 C CA . ILE A 1 88 ? 4.555 -0.538 15.807 1.00 11.14 86 ILE A CA 1
ATOM 764 C C . ILE A 1 88 ? 4.546 -1.983 15.404 1.00 11.43 86 ILE A C 1
ATOM 765 O O . ILE A 1 88 ? 4.604 -2.309 14.225 1.00 12.14 86 ILE A O 1
ATOM 770 N N . ALA A 1 89 ? 4.514 -2.864 16.398 1.00 12.43 87 ALA A N 1
ATOM 771 C CA . ALA A 1 89 ? 4.549 -4.290 16.091 1.00 13.57 87 ALA A CA 1
ATOM 772 C C . ALA A 1 89 ? 3.298 -4.687 15.299 1.00 14.23 87 ALA A C 1
ATOM 773 O O . ALA A 1 89 ? 3.388 -5.548 14.373 1.00 14.74 87 ALA A O 1
ATOM 775 N N . ASP A 1 90 ? 2.128 -4.120 15.648 1.00 14.38 88 ASP A N 1
ATOM 776 C CA A ASP A 1 90 ? 0.919 -4.397 14.907 0.60 14.69 88 ASP A CA 1
ATOM 777 C CA B ASP A 1 90 ? 0.916 -4.412 14.891 0.40 14.74 88 ASP A CA 1
ATOM 778 C C . ASP A 1 90 ? 1.081 -3.985 13.435 1.00 14.10 88 ASP A C 1
ATOM 779 O O . ASP A 1 90 ? 0.659 -4.697 12.541 1.00 15.93 88 ASP A O 1
ATOM 788 N N . GLN A 1 91 ? 1.703 -2.834 13.170 1.00 11.79 89 GLN A N 1
ATOM 789 C CA . GLN A 1 91 ? 1.962 -2.384 11.796 1.00 10.64 89 GLN A CA 1
ATOM 790 C C . GLN A 1 91 ? 2.835 -3.401 11.050 1.00 11.77 89 GLN A C 1
ATOM 791 O O . GLN A 1 91 ? 2.676 -3.610 9.846 1.00 13.01 89 GLN A O 1
ATOM 797 N N . VAL A 1 92 ? 3.856 -3.928 11.722 1.00 11.66 90 VAL A N 1
ATOM 798 C CA . VAL A 1 92 ? 4.748 -4.919 11.126 1.00 12.54 90 VAL A CA 1
ATOM 799 C C . VAL A 1 92 ? 3.996 -6.232 10.861 1.00 14.14 90 VAL A C 1
ATOM 800 O O . VAL A 1 92 ? 4.089 -6.800 9.758 1.00 14.30 90 VAL A O 1
ATOM 804 N N . LYS A 1 93 ? 3.234 -6.675 11.849 1.00 15.11 91 LYS A N 1
ATOM 805 C CA . LYS A 1 93 ? 2.417 -7.879 11.705 1.00 17.03 91 LYS A CA 1
ATOM 806 C C . LYS A 1 93 ? 1.350 -7.749 10.596 1.00 16.69 91 LYS A C 1
ATOM 807 O O . LYS A 1 93 ? 1.150 -8.727 9.818 1.00 17.85 91 LYS A O 1
ATOM 813 N N . GLN A 1 94 ? 0.772 -6.564 10.404 1.00 16.70 92 GLN A N 1
ATOM 814 C CA . GLN A 1 94 ? -0.189 -6.304 9.297 1.00 18.18 92 GLN A CA 1
ATOM 815 C C . GLN A 1 94 ? 0.451 -6.438 7.935 1.00 16.66 92 GLN A C 1
ATOM 816 O O . GLN A 1 94 ? -0.242 -6.741 6.931 1.00 17.87 92 GLN A O 1
ATOM 822 N N . ARG A 1 95 ? 1.783 -6.235 7.885 1.00 15.44 93 ARG A N 1
ATOM 823 C CA . ARG A 1 95 ? 2.547 -6.263 6.661 1.00 14.80 93 ARG A CA 1
ATOM 824 C C . ARG A 1 95 ? 3.146 -7.658 6.448 1.00 15.62 93 ARG A C 1
ATOM 825 O O . ARG A 1 95 ? 3.993 -7.856 5.580 1.00 15.55 93 ARG A O 1
ATOM 833 N N . HIS A 1 96 ? 2.652 -8.613 7.221 1.00 16.79 94 HIS A N 1
ATOM 834 C CA . HIS A 1 96 ? 3.005 -10.033 7.082 1.00 17.97 94 HIS A CA 1
ATOM 835 C C . HIS A 1 96 ? 4.446 -10.338 7.361 1.00 17.28 94 HIS A C 1
ATOM 836 O O . HIS A 1 96 ? 5.025 -11.269 6.772 1.00 17.86 94 HIS A O 1
ATOM 843 N N . VAL A 1 97 ? 5.038 -9.588 8.298 1.00 16.12 95 VAL A N 1
ATOM 844 C CA . VAL A 1 97 ? 6.399 -9.791 8.704 1.00 15.19 95 VAL A CA 1
ATOM 845 C C . VAL A 1 97 ? 6.448 -10.288 10.125 1.00 14.33 95 VAL A C 1
ATOM 846 O O . VAL A 1 97 ? 5.872 -9.678 11.049 1.00 16.04 95 VAL A O 1
ATOM 850 N N . ASN A 1 98 ? 7.100 -11.434 10.316 1.00 14.97 96 ASN A N 1
ATOM 851 C CA A ASN A 1 98 ? 7.411 -11.957 11.640 0.60 14.42 96 ASN A CA 1
ATOM 852 C CA B ASN A 1 98 ? 7.376 -11.907 11.636 0.40 14.36 96 ASN A CA 1
ATOM 853 C C . ASN A 1 98 ? 8.904 -11.831 11.712 1.00 14.78 96 ASN A C 1
ATOM 854 O O . ASN A 1 98 ? 9.625 -12.701 11.190 1.00 15.15 96 ASN A O 1
ATOM 863 N N . PRO A 1 99 ? 9.403 -10.733 12.319 1.00 13.11 97 PRO A N 1
ATOM 864 C CA . PRO A 1 99 ? 10.827 -10.441 12.106 1.00 14.24 97 PRO A CA 1
ATOM 865 C C . PRO A 1 99 ? 11.805 -11.387 12.744 1.00 14.17 97 PRO A C 1
ATOM 866 O O . PRO A 1 99 ? 11.676 -11.793 13.930 1.00 15.50 97 PRO A O 1
ATOM 870 N N . GLU A 1 100 ? 12.814 -11.729 11.973 1.00 12.80 98 GLU A N 1
ATOM 871 C CA . GLU A 1 100 ? 13.930 -12.502 12.492 1.00 13.10 98 GLU A CA 1
ATOM 872 C C . GLU A 1 100 ? 15.070 -11.526 12.699 1.00 13.04 98 GLU A C 1
ATOM 873 O O . GLU A 1 100 ? 15.041 -10.810 13.711 1.00 12.13 98 GLU A O 1
ATOM 879 N N . HIS A 1 101 ? 16.007 -11.370 11.781 1.00 10.94 99 HIS A N 1
ATOM 880 C CA . HIS A 1 101 ? 17.056 -10.390 11.965 1.00 11.11 99 HIS A CA 1
ATOM 881 C C . HIS A 1 101 ? 16.507 -9.001 11.763 1.00 11.04 99 HIS A C 1
ATOM 882 O O . HIS A 1 101 ? 15.790 -8.744 10.784 1.00 10.15 99 HIS A O 1
ATOM 889 N N . VAL A 1 102 ? 16.743 -8.113 12.734 1.00 9.03 100 VAL A N 1
ATOM 890 C CA . VAL A 1 102 ? 16.323 -6.712 12.710 1.00 9.65 100 VAL A CA 1
ATOM 891 C C . VAL A 1 102 ? 17.535 -5.813 12.826 1.00 9.09 100 VAL A C 1
ATOM 892 O O . VAL A 1 102 ? 18.389 -6.035 13.689 1.00 12.07 100 VAL A O 1
ATOM 896 N N . ALA A 1 103 ? 17.701 -4.854 11.920 1.00 8.25 101 ALA A N 1
ATOM 897 C CA . ALA A 1 103 ? 18.770 -3.880 11.994 1.00 7.24 101 ALA A CA 1
ATOM 898 C C . ALA A 1 103 ? 18.268 -2.639 12.714 1.00 8.17 101 ALA A C 1
ATOM 899 O O . ALA A 1 103 ? 17.113 -2.230 12.531 1.00 8.68 101 ALA A O 1
ATOM 901 N N . ILE A 1 104 ? 19.137 -2.109 13.563 1.00 7.34 102 ILE A N 1
ATOM 902 C CA . ILE A 1 104 ? 18.864 -0.880 14.324 1.00 6.49 102 ILE A CA 1
ATOM 903 C C . ILE A 1 104 ? 20.096 0.044 14.226 1.00 6.34 102 ILE A C 1
ATOM 904 O O . ILE A 1 104 ? 21.184 -0.401 13.798 1.00 7.33 102 ILE A O 1
ATOM 909 N N . GLU A 1 105 ? 19.976 1.275 14.664 1.00 6.75 103 GLU A N 1
ATOM 910 C CA . GLU A 1 105 ? 21.049 2.243 14.739 1.00 6.91 103 GLU A CA 1
ATOM 911 C C . GLU A 1 105 ? 21.575 2.136 16.168 1.00 6.32 103 GLU A C 1
ATOM 912 O O . GLU A 1 105 ? 21.201 2.873 17.099 1.00 6.73 103 GLU A O 1
ATOM 918 N N . LYS A 1 106 ? 22.495 1.216 16.366 1.00 7.19 104 LYS A N 1
ATOM 919 C CA . LYS A 1 106 ? 22.916 0.866 17.724 1.00 7.33 104 LYS A CA 1
ATOM 920 C C . LYS A 1 106 ? 23.664 1.967 18.418 1.00 7.06 104 LYS A C 1
ATOM 921 O O . LYS A 1 106 ? 23.704 2.036 19.646 1.00 6.95 104 LYS A O 1
ATOM 927 N N . GLY A 1 107 ? 24.324 2.872 17.702 1.00 7.30 105 GLY A N 1
ATOM 928 C CA . GLY A 1 107 ? 25.000 3.976 18.345 1.00 6.77 105 GLY A CA 1
ATOM 929 C C . GLY A 1 107 ? 24.091 4.961 19.021 1.00 6.18 105 GLY A C 1
ATOM 930 O O . GLY A 1 107 ? 24.525 5.699 19.926 1.00 7.95 105 GLY A O 1
ATOM 931 N N . GLN A 1 108 ? 22.826 4.989 18.643 1.00 6.71 106 GLN A N 1
ATOM 932 C CA . GLN A 1 108 ? 21.841 5.938 19.166 1.00 7.33 106 GLN A CA 1
ATOM 933 C C . GLN A 1 108 ? 20.746 5.257 19.982 1.00 7.22 106 GLN A C 1
ATOM 934 O O . GLN A 1 108 ? 20.278 5.879 20.948 1.00 8.18 106 GLN A O 1
ATOM 940 N N . LEU A 1 109 ? 20.259 4.093 19.598 1.00 6.54 107 LEU A N 1
ATOM 941 C CA . LEU A 1 109 ? 19.045 3.520 20.211 1.00 6.03 107 LEU A CA 1
ATOM 942 C C . LEU A 1 109 ? 19.367 3.061 21.625 1.00 6.92 107 LEU A C 1
ATOM 943 O O . LEU A 1 109 ? 20.347 2.319 21.839 1.00 6.69 107 LEU A O 1
ATOM 948 N N . GLN A 1 110 ? 18.541 3.429 22.574 1.00 7.41 108 GLN A N 1
ATOM 949 C CA . GLN A 1 110 ? 18.700 3.027 23.944 1.00 5.58 108 GLN A CA 1
ATOM 950 C C . GLN A 1 110 ? 18.282 1.574 24.139 1.00 6.12 108 GLN A C 1
ATOM 951 O O . GLN A 1 110 ? 17.373 1.095 23.497 1.00 7.16 108 GLN A O 1
ATOM 957 N N . VAL A 1 111 ? 18.997 0.869 25.010 1.00 5.47 109 VAL A N 1
ATOM 958 C CA . VAL A 1 111 ? 18.753 -0.548 25.284 1.00 5.62 109 VAL A CA 1
ATOM 959 C C . VAL A 1 111 ? 17.271 -0.782 25.584 1.00 5.70 109 VAL A C 1
ATOM 960 O O . VAL A 1 111 ? 16.692 -1.767 25.137 1.00 6.53 109 VAL A O 1
ATOM 964 N N . ALA A 1 112 ? 16.666 0.067 26.454 1.00 6.20 110 ALA A N 1
ATOM 965 C CA . ALA A 1 112 ? 15.298 -0.202 26.885 1.00 5.50 110 ALA A CA 1
ATOM 966 C C . ALA A 1 112 ? 14.348 -0.204 25.696 1.00 6.01 110 ALA A C 1
ATOM 967 O O . ALA A 1 112 ? 13.318 -0.906 25.678 1.00 7.95 110 ALA A O 1
ATOM 969 N N . ARG A 1 113 ? 14.634 0.627 24.684 1.00 6.77 111 ARG A N 1
ATOM 970 C CA . ARG A 1 113 ? 13.777 0.728 23.545 1.00 7.17 111 ARG A CA 1
ATOM 971 C C . ARG A 1 113 ? 13.945 -0.461 22.643 1.00 7.53 111 ARG A C 1
ATOM 972 O O . ARG A 1 113 ? 12.980 -1.005 22.079 1.00 9.10 111 ARG A O 1
ATOM 993 N N . GLU A 1 115 ? 14.743 -3.369 23.637 1.00 7.48 113 GLU A N 1
ATOM 994 C CA . GLU A 1 115 ? 14.073 -4.470 24.334 1.00 7.82 113 GLU A CA 1
ATOM 995 C C . GLU A 1 115 ? 12.577 -4.351 24.243 1.00 8.16 113 GLU A C 1
ATOM 996 O O . GLU A 1 115 ? 11.878 -5.378 24.167 1.00 8.67 113 GLU A O 1
ATOM 1002 N N . ALA A 1 116 ? 12.040 -3.147 24.359 1.00 9.09 114 ALA A N 1
ATOM 1003 C CA . ALA A 1 116 ? 10.572 -2.988 24.286 1.00 8.25 114 ALA A CA 1
ATOM 1004 C C . ALA A 1 116 ? 10.050 -3.397 22.930 1.00 9.74 114 ALA A C 1
ATOM 1005 O O . ALA A 1 116 ? 8.995 -4.015 22.773 1.00 10.57 114 ALA A O 1
ATOM 1007 N N . LEU A 1 117 ? 10.755 -3.049 21.901 1.00 8.60 115 LEU A N 1
ATOM 1008 C CA . LEU A 1 117 ? 10.443 -3.479 20.531 1.00 7.78 115 LEU A CA 1
ATOM 1009 C C . LEU A 1 117 ? 10.548 -4.978 20.402 1.00 9.03 115 LEU A C 1
ATOM 1010 O O . LEU A 1 117 ? 9.611 -5.660 19.914 1.00 9.78 115 LEU A O 1
ATOM 1015 N N . ALA A 1 118 ? 11.674 -5.564 20.860 1.00 9.51 116 ALA A N 1
ATOM 1016 C CA . ALA A 1 118 ? 11.895 -6.986 20.728 1.00 8.63 116 ALA A CA 1
ATOM 1017 C C . ALA A 1 118 ? 10.790 -7.810 21.439 1.00 8.79 116 ALA A C 1
ATOM 1018 O O . ALA A 1 118 ? 10.438 -8.906 20.968 1.00 11.21 116 ALA A O 1
ATOM 1020 N N . ALA A 1 119 ? 10.338 -7.326 22.586 1.00 9.24 117 ALA A N 1
ATOM 1021 C CA . ALA A 1 119 ? 9.302 -8.038 23.383 1.00 9.05 117 ALA A CA 1
ATOM 1022 C C . ALA A 1 119 ? 8.030 -8.243 22.626 1.00 10.50 117 ALA A C 1
ATOM 1023 O O . ALA A 1 119 ? 7.267 -9.140 22.978 1.00 11.71 117 ALA A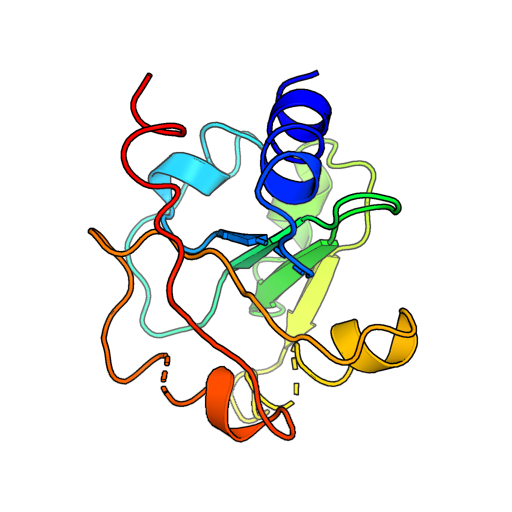 O 1
ATOM 1025 N N . GLN A 1 120 ? 7.777 -7.493 21.588 1.00 9.93 118 GLN A N 1
ATOM 1026 C CA . GLN A 1 120 ? 6.502 -7.588 20.855 1.00 10.41 118 GLN A CA 1
ATOM 1027 C C . GLN A 1 120 ? 6.510 -8.658 19.787 1.00 13.70 118 GLN A C 1
ATOM 1028 O O . GLN A 1 120 ? 5.460 -8.925 19.209 1.00 14.97 118 GLN A O 1
ATOM 1034 N N . PHE A 1 121 ? 7.670 -9.256 19.517 1.00 12.72 119 PHE A N 1
ATOM 1035 C CA . PHE A 1 121 ? 7.870 -10.239 18.446 1.00 13.73 119 PHE A CA 1
ATOM 1036 C C . PHE A 1 121 ? 8.271 -11.587 18.989 1.00 15.44 119 PHE A C 1
ATOM 1037 O O . PHE A 1 121 ? 8.801 -11.657 20.095 1.00 15.36 119 PHE A O 1
ATOM 1045 N N . SER A 1 122 ? 8.041 -12.658 18.236 1.00 17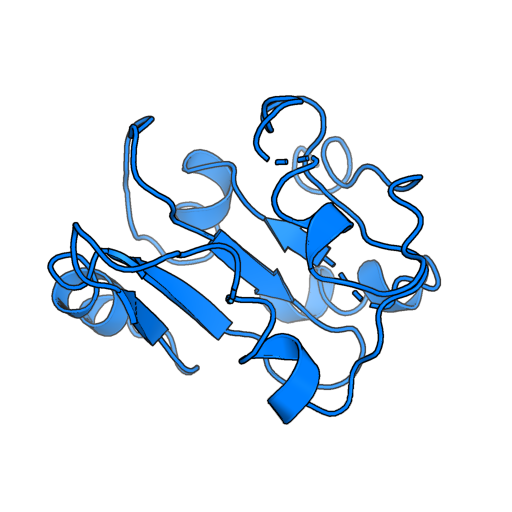.31 120 SER A N 1
ATOM 1046 C CA . SER A 1 122 ? 8.223 -13.970 18.866 1.00 18.19 120 SER A CA 1
ATOM 1047 C C . SER A 1 122 ? 9.673 -14.340 19.121 1.00 17.71 120 SER A C 1
ATOM 1048 O O . SER A 1 122 ? 10.008 -14.802 20.208 1.00 17.65 120 SER A O 1
ATOM 1051 N N . ALA A 1 123 ? 10.555 -14.111 18.159 1.00 15.18 121 ALA A N 1
ATOM 1052 C CA . ALA A 1 123 ? 11.972 -14.433 18.395 1.00 15.30 121 ALA A CA 1
ATOM 1053 C C . ALA A 1 123 ? 12.854 -13.680 17.423 1.00 15.63 121 ALA A C 1
ATOM 1054 O O . ALA A 1 123 ? 13.492 -14.237 16.549 1.00 16.20 121 ALA A O 1
ATOM 1056 N N . PRO A 1 124 ? 12.904 -12.382 17.586 1.00 13.05 122 PRO A N 1
ATOM 1057 C CA . PRO A 1 124 ? 13.760 -11.559 16.712 1.00 12.17 122 PRO A CA 1
ATOM 1058 C C . PRO A 1 124 ? 15.226 -11.616 17.145 1.00 13.24 122 PRO A C 1
ATOM 1059 O O . PRO A 1 124 ? 15.520 -12.027 18.276 1.00 15.06 122 PRO A O 1
ATOM 1063 N N . SER A 1 125 ? 16.112 -11.188 16.278 1.00 11.39 123 SER A N 1
ATOM 1064 C CA . SER A 1 125 ? 17.549 -11.186 16.543 1.00 11.13 123 SER A CA 1
ATOM 1065 C C . SER A 1 125 ? 18.115 -9.817 16.162 1.00 11.41 123 SER A C 1
ATOM 1066 O O . SER A 1 125 ? 18.066 -9.446 14.986 1.00 11.15 123 SER A O 1
ATOM 1069 N N . PHE A 1 126 ? 18.522 -9.005 17.133 1.00 11.18 124 PHE A N 1
ATOM 1070 C CA . PHE A 1 126 ? 19.016 -7.661 16.876 1.00 11.13 124 PHE A CA 1
ATOM 1071 C C . PHE A 1 126 ? 20.534 -7.722 16.786 1.00 12.69 124 PHE A C 1
ATOM 1072 O O . PHE A 1 126 ? 21.277 -7.217 17.631 1.00 13.93 124 PHE A O 1
ATOM 1080 N N . ASP A 1 127 ? 21.006 -8.365 15.722 1.00 11.11 125 ASP A N 1
ATOM 1081 C CA . ASP A 1 127 ? 22.423 -8.618 15.533 1.00 11.18 125 ASP A CA 1
ATOM 1082 C C . ASP A 1 127 ? 22.986 -7.831 14.345 1.00 12.06 125 ASP A C 1
ATOM 1083 O O . ASP A 1 127 ? 24.051 -8.116 13.824 1.00 13.62 125 ASP A O 1
ATOM 1088 N N . LEU A 1 128 ? 22.257 -6.824 13.907 1.00 9.81 126 LEU A N 1
ATOM 1089 C CA . LEU A 1 128 ? 22.653 -5.994 12.769 1.00 9.43 126 LEU A CA 1
ATOM 1090 C C . LEU A 1 128 ? 22.659 -4.493 13.143 1.00 8.29 126 LEU A C 1
ATOM 1091 O O . LEU A 1 128 ? 21.711 -4.005 13.779 1.00 9.27 126 LEU A O 1
ATOM 1096 N N . ASP A 1 129 ? 23.679 -3.758 12.726 1.00 8.33 127 ASP A N 1
ATOM 1097 C CA . ASP A 1 129 ? 23.882 -2.362 13.056 1.00 7.67 127 ASP A CA 1
ATOM 1098 C C . ASP A 1 129 ? 24.015 -1.626 11.747 1.00 8.51 127 ASP A C 1
ATOM 1099 O O . ASP A 1 129 ? 24.912 -1.880 10.970 1.00 8.78 127 ASP A O 1
ATOM 1104 N N . ILE A 1 130 ? 23.099 -0.698 11.501 1.00 6.69 128 ILE A N 1
ATOM 1105 C CA . ILE A 1 130 ? 23.126 0.148 10.306 1.00 8.07 128 ILE A CA 1
ATOM 1106 C C . ILE A 1 130 ? 23.821 1.487 10.543 1.00 7.46 128 ILE A C 1
ATOM 1107 O O . ILE A 1 130 ? 23.950 2.281 9.606 1.00 9.16 128 ILE A O 1
ATOM 1112 N N . THR A 1 131 ? 24.383 1.670 11.752 1.00 9.56 129 THR A N 1
ATOM 1113 C CA . THR A 1 131 ? 25.027 2.944 12.120 1.00 10.59 129 THR A CA 1
ATOM 1114 C C . THR A 1 131 ? 26.062 3.388 11.063 1.00 10.86 129 THR A C 1
ATOM 1115 O O . THR A 1 131 ? 25.999 4.498 10.555 1.00 11.28 129 THR A O 1
ATOM 1119 N N . SER A 1 132 ? 26.994 2.495 10.732 1.00 10.79 130 SER A N 1
ATOM 1120 C CA A SER A 1 132 ? 28.070 2.831 9.816 0.60 10.82 130 SER A CA 1
ATOM 1121 C CA B SER A 1 132 ? 28.070 2.885 9.830 0.40 10.46 130 SER A CA 1
ATOM 1122 C C . SER A 1 132 ? 27.541 3.119 8.402 1.00 10.06 130 SER A C 1
ATOM 1123 O O . SER A 1 132 ? 28.019 4.059 7.709 1.00 10.58 130 SER A O 1
ATOM 1128 N N . PHE A 1 133 ? 26.601 2.289 7.923 1.00 8.98 131 PHE A N 1
ATOM 1129 C CA . PHE A 1 133 ? 26.001 2.455 6.584 1.00 8.86 131 PHE A CA 1
ATOM 1130 C C . PHE A 1 133 ? 25.328 3.874 6.463 1.00 9.40 131 PHE A C 1
ATOM 1131 O O . PHE A 1 133 ? 25.539 4.653 5.498 1.00 11.13 131 PHE A O 1
ATOM 1139 N N . ILE A 1 134 ? 24.557 4.241 7.488 1.00 9.95 132 ILE A N 1
ATOM 1140 C CA . ILE A 1 134 ? 23.898 5.544 7.493 1.00 11.75 132 ILE A CA 1
ATOM 1141 C C . ILE A 1 134 ? 24.982 6.640 7.524 1.00 13.79 132 ILE A C 1
ATOM 1142 O O . ILE A 1 134 ? 24.834 7.692 6.871 1.00 15.74 132 ILE A O 1
ATOM 1147 N N . GLU A 1 135 ? 26.037 6.459 8.314 1.00 15.23 133 GLU A N 1
ATOM 1148 C CA A GLU A 1 135 ? 27.135 7.449 8.476 0.60 17.83 133 GLU A CA 1
ATOM 1149 C CA B GLU A 1 135 ? 27.032 7.539 8.445 0.40 16.79 133 GLU A CA 1
ATOM 1150 C C . GLU A 1 135 ? 27.747 7.772 7.102 1.00 17.79 133 GLU A C 1
ATOM 1151 O O . GLU A 1 135 ? 28.105 8.941 6.793 1.00 19.04 133 GLU A O 1
ATOM 1162 N N . HIS A 1 136 ? 27.900 6.732 6.264 1.00 18.92 134 HIS A N 1
ATOM 1163 C CA . HIS A 1 136 ? 28.572 6.848 4.947 1.00 21.60 134 HIS A CA 1
ATOM 1164 C C . HIS A 1 136 ? 27.711 7.285 3.804 1.00 22.95 134 HIS A C 1
ATOM 1165 O O . HIS A 1 136 ? 28.243 7.639 2.746 1.00 22.93 134 HIS A O 1
#

CATH classification: 3.40.350.10

B-factor: mean 16.35, std 7.47, range [5.11, 50.09]

Radius of gyration: 13.55 Å; Cα contacts (8 Å, |Δi|>4): 213; chains: 1; bounding box: 30×33×31 Å

Nearest PDB structures (foldseek):
  3i7m-assembly1_A  TM=1.008E+00  e=2.555E-27  Levilactobacillus brevis ATCC 367
  4zng-assembly1_C-2  TM=8.892E-01  e=2.733E-11  Lactococcus lactis
  3ooo-assembly1_B-2  TM=8.731E-01  e=1.603E-11  Streptococcus agalactiae 2603V/R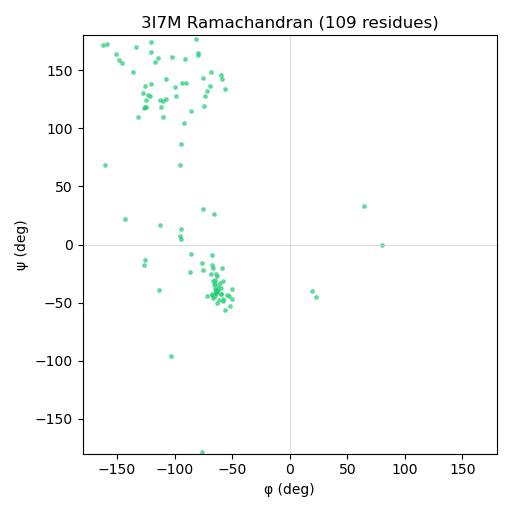
  4zng-assembly2_B  TM=8.860E-01  e=9.715E-11  Lactococcus lactis
  5cde-assembly1_B  TM=8.502E-01  e=3.571E-07  Xanthomonas campestris pv. campestris str. ATCC 33913

Sequence (130 aa):
TKLEQIQQQQWTAQHHHASTYLSNPKTIEYYLTGFGSDPIIEERVLALVVFPDQDPFIFAPALEEVEVIKETGGWQQFPVIGYLDDHHENPWAIADDQVKQRHVNNPEHVAIEKGQLQVAREALAAQFSAPSFDLDITSSFIEEH